Protein AF-A0AAV2Q6X7-F1 (afdb_monomer_lite)

InterPro domains:
  IPR051436 Autophagy-related EPG5 [PTHR31139] (1-118)

Organism: Meganyctiphanes norvegica (NCBI:txid48144)

Secondary structure (DSSP, 8-state):
-----HHHHHHHHHHHHHS-TTSHHHHHHHHHHHTS--SEETTEESS-HHHHHHHHHHHHHHHHHHHHHHHHHHHHHTT--------SPPPHHHHHHHHHHHHHHHTT-SGGGS-HHHHHHHHTT-

pLDDT: mean 84.69, std 15.42, range [48.25, 98.44]

Radius of gyration: 18.01 Å; chains: 1; bounding box: 45×24×52 Å

Structure (mmCIF, N/CA/C/O backbone):
data_AF-A0AAV2Q6X7-F1
#
_entry.id   AF-A0AAV2Q6X7-F1
#
loop_
_atom_site.group_PDB
_atom_site.id
_atom_site.type_symbol
_atom_site.label_atom_id
_atom_site.label_alt_id
_atom_site.label_comp_id
_atom_site.label_asym_id
_atom_site.label_entity_id
_atom_site.label_seq_id
_atom_site.pdbx_PDB_ins_code
_atom_site.Cartn_x
_atom_site.Cartn_y
_atom_site.Cartn_z
_atom_site.occupancy
_atom_site.B_iso_or_equiv
_atom_site.auth_seq_id
_atom_site.auth_comp_id
_atom_site.auth_asym_id
_atom_site.auth_atom_id
_atom_site.pdbx_PDB_model_num
ATOM 1 N N . MET A 1 1 ? -14.239 12.484 6.448 1.00 66.56 1 MET A N 1
ATOM 2 C CA . MET A 1 1 ? -13.127 11.574 6.107 1.00 66.56 1 MET A CA 1
ATOM 3 C C . MET A 1 1 ? -13.718 10.387 5.364 1.00 66.56 1 MET A C 1
ATOM 5 O O . MET A 1 1 ? -14.828 10.001 5.713 1.00 66.56 1 MET A O 1
ATOM 9 N N . TRP A 1 2 ? -13.077 9.899 4.302 1.00 81.81 2 TRP A N 1
ATOM 10 C CA . TRP A 1 2 ? -13.616 8.799 3.491 1.00 81.81 2 TRP A CA 1
ATOM 11 C C . TRP A 1 2 ? -13.304 7.449 4.147 1.00 81.81 2 TRP A C 1
ATOM 13 O O . TRP A 1 2 ? -12.182 7.236 4.596 1.00 81.81 2 TRP A O 1
ATOM 23 N N . LEU A 1 3 ? -14.303 6.568 4.212 1.00 87.62 3 LEU A N 1
ATOM 24 C CA . LEU A 1 3 ? -14.178 5.190 4.680 1.00 87.62 3 LEU A CA 1
ATOM 25 C C . LEU A 1 3 ? -14.399 4.283 3.460 1.00 87.62 3 LEU A C 1
ATOM 27 O O . LEU A 1 3 ? -15.508 4.302 2.918 1.00 87.62 3 LEU A O 1
ATOM 31 N N . PRO A 1 4 ? -13.381 3.542 2.995 1.00 88.94 4 PRO A N 1
ATOM 32 C CA . PRO A 1 4 ? -13.510 2.729 1.794 1.00 88.94 4 PRO A CA 1
ATOM 33 C C . PRO A 1 4 ? -14.449 1.545 2.035 1.00 88.94 4 PRO A C 1
ATOM 35 O O . PRO A 1 4 ? -14.397 0.891 3.082 1.00 88.94 4 PRO A O 1
ATOM 38 N N . LEU A 1 5 ? -15.290 1.255 1.046 1.00 92.19 5 LEU A N 1
ATOM 39 C CA . LEU A 1 5 ? -16.108 0.049 1.023 1.00 92.19 5 LEU A CA 1
ATOM 40 C C . LEU A 1 5 ? -15.251 -1.170 0.657 1.00 92.19 5 LEU A C 1
ATOM 42 O O . LEU A 1 5 ? -14.112 -1.064 0.194 1.00 92.19 5 LEU A O 1
ATOM 46 N N . GLU A 1 6 ? -15.807 -2.364 0.841 1.00 90.62 6 GLU A N 1
ATOM 47 C CA . GLU A 1 6 ? -15.101 -3.602 0.505 1.00 90.62 6 GLU A CA 1
ATOM 48 C C . GLU A 1 6 ? -14.750 -3.698 -0.988 1.00 90.62 6 GLU A C 1
ATOM 50 O O . GLU A 1 6 ? -13.667 -4.175 -1.340 1.00 90.62 6 GLU A O 1
ATOM 55 N N . GLU A 1 7 ? -15.636 -3.213 -1.857 1.00 93.81 7 GLU A N 1
ATOM 56 C CA . GLU A 1 7 ? -15.420 -3.143 -3.305 1.00 93.81 7 GLU A CA 1
ATOM 57 C C . GLU A 1 7 ? -14.267 -2.192 -3.650 1.00 93.81 7 GLU A C 1
ATOM 59 O O . GLU A 1 7 ? -13.390 -2.552 -4.439 1.00 93.81 7 GLU A O 1
ATOM 64 N N . ASP A 1 8 ? -14.208 -1.032 -2.984 1.00 93.88 8 ASP A N 1
ATOM 65 C CA . ASP A 1 8 ? -13.126 -0.056 -3.145 1.00 93.88 8 ASP A CA 1
ATOM 66 C C . ASP A 1 8 ? -11.781 -0.687 -2.778 1.00 93.88 8 ASP A C 1
ATOM 68 O O . ASP A 1 8 ? -10.822 -0.624 -3.550 1.00 93.88 8 ASP A O 1
ATOM 72 N N . LEU A 1 9 ? -11.711 -1.363 -1.625 1.00 94.50 9 LEU A N 1
ATOM 73 C CA . LEU A 1 9 ? -10.486 -2.043 -1.205 1.00 94.50 9 LEU A CA 1
ATOM 74 C C . LEU A 1 9 ? -10.117 -3.208 -2.111 1.00 94.50 9 LEU A C 1
ATOM 76 O O . LEU A 1 9 ? -8.936 -3.425 -2.354 1.00 94.50 9 LEU A O 1
ATOM 80 N N . SER A 1 10 ? -11.093 -3.946 -2.632 1.00 96.06 10 SER A N 1
ATOM 81 C CA . SER A 1 10 ? -10.823 -5.037 -3.573 1.00 96.06 10 SER A CA 1
ATOM 82 C C . SER A 1 10 ? -10.216 -4.503 -4.873 1.00 96.06 10 SER A C 1
ATOM 84 O O . SER A 1 10 ? -9.256 -5.079 -5.386 1.00 96.06 10 SER A O 1
ATOM 86 N N . CYS A 1 11 ? -10.714 -3.365 -5.360 1.00 97.38 11 CYS A N 1
ATOM 87 C CA . CYS A 1 11 ? -10.169 -2.665 -6.520 1.00 97.38 11 CYS A CA 1
ATOM 88 C C . CYS A 1 11 ? -8.739 -2.156 -6.262 1.00 97.38 11 CYS A C 1
ATOM 90 O O . CYS A 1 11 ? -7.820 -2.459 -7.024 1.00 97.38 11 CYS A O 1
ATOM 92 N N . VAL A 1 12 ? -8.523 -1.463 -5.139 1.00 97.06 12 VAL A N 1
ATOM 93 C CA . VAL A 1 12 ? -7.206 -0.937 -4.741 1.00 97.06 12 VAL A CA 1
ATOM 94 C C . VAL A 1 12 ? -6.188 -2.064 -4.543 1.00 97.06 12 VAL A C 1
ATOM 96 O O . VAL A 1 12 ? -5.072 -1.975 -5.057 1.00 97.06 12 VAL A O 1
ATOM 99 N N . SER A 1 13 ? -6.566 -3.149 -3.860 1.00 97.12 13 SER A N 1
ATOM 100 C CA . SER A 1 13 ? -5.713 -4.332 -3.697 1.00 97.12 13 SER A CA 1
ATOM 101 C C . SER A 1 13 ? -5.382 -4.972 -5.040 1.00 97.12 13 SER A C 1
ATOM 103 O O . SER A 1 13 ? -4.233 -5.355 -5.267 1.00 97.12 13 SER A O 1
ATOM 105 N N . HIS A 1 14 ? -6.355 -5.053 -5.953 1.00 97.94 14 HIS A N 1
ATOM 106 C CA . HIS A 1 14 ? -6.119 -5.591 -7.287 1.00 97.94 14 HIS A CA 1
ATOM 107 C C . HIS A 1 14 ? -5.095 -4.751 -8.060 1.00 97.94 14 HIS A C 1
ATOM 109 O O . HIS A 1 14 ? -4.140 -5.293 -8.619 1.00 97.94 14 HIS A O 1
ATOM 115 N N . TRP A 1 15 ? -5.251 -3.427 -8.052 1.00 98.31 15 TRP A N 1
ATOM 116 C CA . TRP A 1 15 ? -4.294 -2.523 -8.682 1.00 98.31 15 TRP A CA 1
ATOM 117 C C . TRP A 1 15 ? -2.899 -2.651 -8.076 1.00 98.31 15 TRP A C 1
ATOM 119 O O . TRP A 1 15 ? -1.922 -2.738 -8.818 1.00 98.31 15 TRP A O 1
ATOM 129 N N . LEU A 1 16 ? -2.785 -2.734 -6.751 1.00 97.56 16 LEU A N 1
ATOM 130 C CA . LEU A 1 16 ? -1.484 -2.833 -6.093 1.00 97.56 16 LEU A CA 1
ATOM 131 C C . LEU A 1 16 ? -0.753 -4.145 -6.427 1.00 97.56 16 LEU A C 1
ATOM 133 O O . LEU A 1 16 ? 0.445 -4.119 -6.712 1.00 97.56 16 LEU A O 1
ATOM 137 N N . LEU A 1 17 ? -1.476 -5.269 -6.441 1.00 97.44 17 LEU A N 1
ATOM 138 C CA . LEU A 1 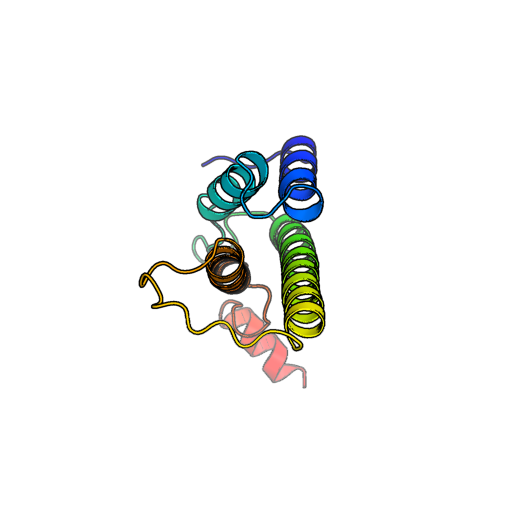17 ? -0.902 -6.605 -6.619 1.00 97.44 17 LEU A CA 1
ATOM 139 C C . LEU A 1 17 ? -0.671 -6.986 -8.082 1.00 97.44 17 LEU A C 1
ATOM 141 O O . LEU A 1 17 ? 0.314 -7.662 -8.388 1.00 97.44 17 LEU A O 1
ATOM 145 N N . TYR A 1 18 ? -1.569 -6.601 -8.990 1.00 97.00 18 TYR A N 1
ATOM 146 C CA . TYR A 1 18 ? -1.632 -7.194 -10.332 1.00 97.00 18 TYR A CA 1
ATOM 147 C C . TYR A 1 18 ? -1.284 -6.239 -11.470 1.00 97.00 18 TYR A C 1
ATOM 149 O O . TYR A 1 18 ? -1.183 -6.686 -12.611 1.00 97.00 18 TYR A O 1
ATOM 157 N N . THR A 1 19 ? -1.031 -4.962 -11.188 1.00 97.38 19 THR A N 1
ATOM 158 C CA . THR A 1 19 ? -0.576 -4.007 -12.208 1.00 97.38 19 THR A CA 1
ATOM 159 C C . THR A 1 19 ? 0.914 -3.689 -12.045 1.00 97.38 19 THR A C 1
ATOM 161 O O . THR A 1 19 ? 1.457 -3.820 -10.944 1.00 97.38 19 THR A O 1
ATOM 164 N N . PRO A 1 20 ? 1.623 -3.289 -13.119 1.00 96.00 20 PRO A N 1
ATOM 165 C CA . PRO A 1 20 ? 3.020 -2.881 -13.013 1.00 96.00 20 PRO A CA 1
ATOM 166 C C . PRO A 1 20 ? 3.192 -1.717 -12.032 1.00 96.00 20 PRO A C 1
ATOM 168 O O . PRO A 1 20 ? 2.395 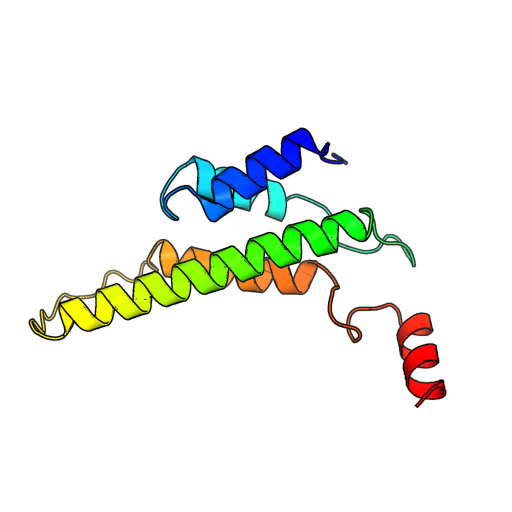-0.782 -12.033 1.00 96.00 20 PRO A O 1
ATOM 171 N N . VAL A 1 21 ? 4.282 -1.705 -11.266 1.00 95.56 21 VAL A N 1
ATOM 172 C CA . VAL A 1 21 ? 4.578 -0.648 -10.276 1.00 95.56 21 VAL A CA 1
ATOM 173 C C . VAL A 1 21 ? 4.579 0.768 -10.877 1.00 95.56 21 VAL A C 1
ATOM 175 O O . VAL A 1 21 ? 4.210 1.742 -10.219 1.00 95.56 21 VAL A O 1
ATOM 178 N N . GLY A 1 22 ? 4.993 0.890 -12.140 1.00 94.12 22 GLY A N 1
ATOM 179 C CA . GLY A 1 22 ? 5.007 2.155 -12.875 1.00 94.12 22 GLY A CA 1
ATOM 180 C C . GLY A 1 22 ? 3.661 2.569 -13.477 1.00 94.12 22 GLY A C 1
ATOM 181 O O . GLY A 1 22 ? 3.578 3.670 -14.012 1.00 94.12 22 GLY A O 1
ATOM 182 N N . SER A 1 23 ? 2.628 1.725 -13.415 1.00 97.50 23 SER A N 1
ATOM 183 C CA . SER A 1 23 ? 1.308 2.013 -13.994 1.00 97.50 23 SER A CA 1
ATOM 184 C C . SER A 1 23 ? 0.555 3.103 -13.227 1.00 97.50 23 SER A C 1
ATOM 186 O O . SER A 1 23 ? 0.834 3.365 -12.051 1.00 97.50 23 SER A O 1
ATOM 188 N N . CYS A 1 24 ? -0.416 3.732 -13.891 1.00 97.88 24 CYS A N 1
ATOM 189 C CA . CYS A 1 24 ? -1.284 4.723 -13.261 1.00 97.88 24 CYS A CA 1
ATOM 190 C C . CYS A 1 24 ? -2.128 4.088 -12.155 1.00 97.88 24 CYS A C 1
ATOM 192 O O . CYS A 1 24 ? -2.252 4.672 -11.086 1.00 97.88 24 CYS A O 1
ATOM 194 N N . GLU A 1 25 ? -2.653 2.887 -12.378 1.00 98.44 25 GLU A N 1
ATOM 195 C CA . GLU A 1 25 ? -3.467 2.120 -11.436 1.00 98.44 25 GLU A CA 1
ATOM 196 C C . GLU A 1 25 ? -2.715 1.863 -10.128 1.00 98.44 25 GLU A C 1
ATOM 198 O O . GLU A 1 25 ? -3.230 2.135 -9.043 1.00 98.44 25 GLU A O 1
ATOM 203 N N . ASN A 1 26 ? -1.460 1.414 -10.216 1.00 98.12 26 ASN A N 1
ATOM 204 C CA . ASN A 1 26 ? -0.629 1.208 -9.035 1.00 98.12 26 ASN A CA 1
ATOM 205 C C . ASN A 1 26 ? -0.350 2.528 -8.298 1.00 98.12 26 ASN A C 1
ATOM 207 O O . ASN A 1 26 ? -0.425 2.587 -7.072 1.00 98.12 26 ASN A O 1
ATOM 211 N N . GLN A 1 27 ? -0.044 3.602 -9.029 1.00 97.88 27 GLN A N 1
ATOM 212 C CA . GLN A 1 27 ? 0.165 4.926 -8.432 1.00 97.88 27 GLN A CA 1
ATOM 213 C C . GLN A 1 27 ? -1.105 5.449 -7.746 1.00 97.88 27 GLN A C 1
ATOM 215 O O . GLN A 1 27 ? -1.028 5.961 -6.631 1.00 97.88 27 GLN A O 1
ATOM 220 N N . LEU A 1 28 ? -2.271 5.269 -8.369 1.00 97.88 28 LEU A N 1
ATOM 221 C CA . LEU A 1 28 ? -3.580 5.605 -7.811 1.00 97.88 28 LEU A CA 1
ATOM 222 C C . LEU A 1 28 ? -3.853 4.815 -6.532 1.00 97.88 28 LEU A C 1
ATOM 224 O O . LEU A 1 28 ? -4.214 5.420 -5.528 1.00 97.88 28 LEU A O 1
ATOM 228 N N . ALA A 1 29 ? -3.608 3.503 -6.524 1.00 97.88 29 ALA A N 1
ATOM 229 C CA . ALA A 1 29 ? -3.743 2.681 -5.323 1.00 97.88 29 ALA A CA 1
ATOM 230 C C . ALA A 1 29 ? -2.878 3.215 -4.168 1.00 97.88 29 ALA A C 1
ATOM 232 O O . ALA A 1 29 ? -3.363 3.371 -3.048 1.00 97.88 29 ALA A O 1
ATOM 233 N N . ARG A 1 30 ? -1.618 3.570 -4.451 1.00 97.75 30 ARG A N 1
ATOM 234 C CA . ARG A 1 30 ? -0.703 4.153 -3.458 1.00 97.75 30 ARG A CA 1
ATOM 235 C C . ARG A 1 30 ? -1.172 5.505 -2.933 1.00 97.75 30 ARG A C 1
ATOM 237 O O . ARG A 1 30 ? -1.100 5.740 -1.730 1.00 97.75 30 ARG A O 1
ATOM 244 N N . LEU A 1 31 ? -1.662 6.375 -3.816 1.00 96.88 31 LEU A N 1
ATOM 245 C CA . LEU A 1 31 ? -2.215 7.676 -3.437 1.00 96.88 31 LEU A CA 1
ATOM 246 C C . LEU A 1 31 ? -3.453 7.515 -2.559 1.00 96.88 31 LEU A C 1
ATOM 248 O O . LEU A 1 31 ? -3.539 8.148 -1.515 1.00 96.88 31 LEU A O 1
ATOM 252 N N . VAL A 1 32 ? -4.381 6.647 -2.954 1.00 95.88 32 VAL A N 1
ATOM 253 C CA . VAL A 1 32 ? -5.604 6.379 -2.195 1.00 95.88 32 VAL A CA 1
ATOM 254 C C . VAL A 1 32 ? -5.262 5.882 -0.790 1.00 95.88 32 VAL A C 1
ATOM 256 O O . VAL A 1 32 ? -5.718 6.470 0.186 1.00 95.88 32 VAL A O 1
ATOM 259 N N . LEU A 1 33 ? -4.408 4.861 -0.675 1.00 96.50 33 LEU A N 1
ATOM 260 C CA . LEU A 1 33 ? -3.991 4.326 0.625 1.00 96.50 33 LEU A CA 1
ATOM 261 C C . LEU A 1 33 ? -3.192 5.343 1.451 1.00 96.50 33 LEU A C 1
ATOM 263 O O . LEU A 1 33 ? -3.366 5.409 2.663 1.00 96.50 33 LEU A O 1
ATOM 267 N N . GLY A 1 34 ? -2.348 6.160 0.819 1.00 95.44 34 GLY A N 1
ATOM 268 C CA . GLY A 1 34 ? -1.553 7.181 1.504 1.00 95.44 34 GLY A CA 1
ATOM 269 C C . GLY A 1 34 ? -2.355 8.380 2.021 1.00 95.44 34 GLY A C 1
ATOM 270 O O . GLY A 1 34 ? -1.836 9.136 2.833 1.00 95.44 34 GLY A O 1
ATOM 271 N N . GLN A 1 35 ? -3.596 8.568 1.562 1.00 94.38 35 GLN A N 1
ATOM 272 C CA . GLN A 1 35 ? -4.481 9.661 1.995 1.00 94.38 35 GLN A CA 1
ATOM 273 C C . GLN A 1 35 ? -5.538 9.211 3.017 1.00 94.38 35 GLN A C 1
ATOM 275 O O . GLN A 1 35 ? -6.315 10.032 3.509 1.00 94.38 35 GLN A O 1
ATOM 280 N N . LEU A 1 36 ? -5.595 7.915 3.330 1.00 94.06 36 LEU A N 1
ATOM 281 C CA . LEU A 1 36 ? -6.423 7.399 4.414 1.00 94.06 36 LEU A CA 1
ATOM 282 C C . LEU A 1 36 ? -5.793 7.750 5.766 1.00 94.06 36 LEU A C 1
ATOM 284 O O . LEU A 1 36 ? -4.574 7.768 5.913 1.00 94.06 36 LEU A O 1
ATOM 288 N N . ASN A 1 37 ? -6.638 8.041 6.755 1.00 93.69 37 ASN A N 1
ATOM 289 C CA . ASN A 1 37 ? -6.164 8.328 8.101 1.00 93.69 37 ASN A CA 1
ATOM 290 C C . ASN A 1 37 ? -6.025 7.028 8.889 1.00 93.69 37 ASN A C 1
ATOM 292 O O . ASN A 1 37 ? -7.016 6.487 9.375 1.00 93.69 37 ASN A O 1
ATOM 296 N N . TRP A 1 38 ? -4.795 6.546 8.994 1.00 93.88 38 TRP A N 1
ATOM 297 C CA . TRP A 1 38 ? -4.463 5.335 9.736 1.00 93.88 38 TRP A CA 1
ATOM 298 C C . TRP A 1 38 ? -4.201 5.597 11.221 1.00 93.88 38 TRP A C 1
ATOM 300 O O . TRP A 1 38 ? -4.000 4.652 11.972 1.00 93.88 38 TRP A O 1
ATOM 310 N N . ASP A 1 39 ? -4.199 6.851 11.665 1.00 91.38 39 ASP A N 1
ATOM 311 C CA . ASP A 1 39 ? -3.836 7.187 13.037 1.00 91.38 39 ASP A CA 1
ATOM 312 C C . ASP A 1 39 ? -4.978 6.957 14.035 1.00 91.38 39 ASP A C 1
ATOM 314 O O . ASP A 1 39 ? -6.091 6.530 13.707 1.00 91.38 39 ASP A O 1
ATOM 318 N N . TYR A 1 40 ? -4.675 7.242 15.298 1.00 87.44 40 TYR A N 1
ATOM 319 C CA . TYR A 1 40 ? -5.631 7.220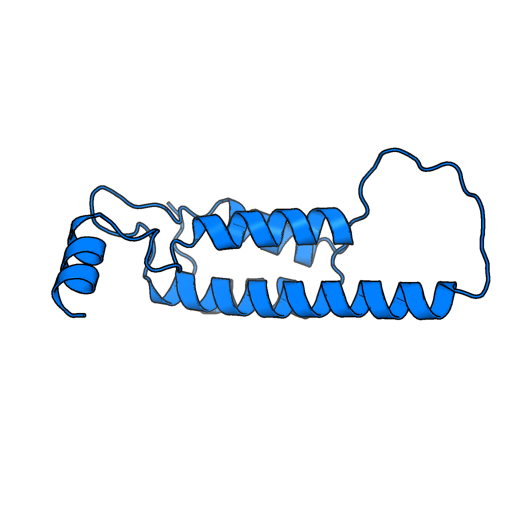 16.393 1.00 87.44 40 TYR A CA 1
ATOM 320 C C . TYR A 1 40 ? -6.324 8.581 16.553 1.00 87.44 40 TYR A C 1
ATOM 322 O O . TYR A 1 40 ? -5.689 9.631 16.463 1.00 87.44 40 TYR A O 1
ATOM 330 N N . ASP A 1 41 ? -7.612 8.557 16.885 1.00 86.56 41 ASP A N 1
ATOM 331 C CA . ASP A 1 41 ? -8.316 9.669 17.525 1.00 86.56 41 ASP A CA 1
ATOM 332 C C . ASP A 1 41 ? -8.446 9.365 19.018 1.00 86.56 41 ASP A C 1
ATOM 334 O O . ASP A 1 41 ? -9.254 8.545 19.470 1.00 86.56 41 ASP A O 1
ATOM 338 N N . GLY A 1 42 ? -7.532 9.951 19.792 1.00 85.38 42 GLY A N 1
ATOM 339 C CA . GLY A 1 42 ? -7.342 9.619 21.198 1.00 85.38 42 GLY A CA 1
ATOM 340 C C . GLY A 1 42 ? -6.838 8.186 21.374 1.00 85.38 42 GLY A C 1
ATOM 341 O O . GLY A 1 42 ? -5.658 7.911 21.182 1.00 85.38 42 GLY A O 1
ATOM 342 N N . THR A 1 43 ? -7.724 7.275 21.781 1.00 83.06 43 THR A N 1
ATOM 343 C CA . THR A 1 43 ? -7.391 5.866 22.066 1.00 83.06 43 THR A CA 1
ATOM 344 C C . THR A 1 43 ? -7.945 4.885 21.035 1.00 83.06 43 THR A C 1
ATOM 346 O O . THR A 1 43 ? -7.702 3.682 21.145 1.00 83.06 43 THR A O 1
ATOM 349 N N . GLN A 1 44 ? -8.699 5.367 20.045 1.00 86.31 44 GLN A N 1
ATOM 350 C CA . GLN A 1 44 ? -9.346 4.527 19.039 1.00 86.31 44 GLN A CA 1
ATOM 351 C C . GLN A 1 44 ? -8.744 4.780 17.663 1.00 86.31 44 GLN A C 1
ATOM 353 O O . GLN A 1 44 ? -8.430 5.914 17.325 1.00 86.31 44 GLN A O 1
ATOM 358 N N . LEU A 1 45 ? -8.587 3.721 16.869 1.00 90.12 45 LEU A N 1
ATOM 359 C CA . LEU A 1 45 ? -8.168 3.851 15.476 1.00 90.12 45 LEU A CA 1
ATOM 360 C C . LEU A 1 45 ? -9.248 4.584 14.672 1.00 90.12 45 LEU A C 1
ATOM 362 O O . LEU A 1 45 ? -10.438 4.297 14.821 1.00 90.12 45 LEU A O 1
ATOM 366 N N . MET A 1 46 ? -8.821 5.485 13.790 1.00 92.06 46 MET A N 1
ATOM 367 C CA . MET A 1 46 ? -9.710 6.220 12.882 1.00 92.06 46 MET A CA 1
ATOM 368 C C . MET A 1 46 ? -10.371 5.327 11.831 1.00 92.06 46 MET A C 1
ATOM 370 O O . MET A 1 46 ? -11.427 5.669 11.293 1.00 92.06 46 MET A O 1
ATOM 374 N N . LEU A 1 47 ? -9.757 4.179 11.544 1.00 92.88 47 LEU A N 1
ATOM 375 C CA . LEU A 1 47 ? -10.273 3.159 10.644 1.00 92.88 47 LEU A CA 1
ATOM 376 C C . LEU A 1 47 ? -10.418 1.818 11.382 1.00 92.88 47 LEU A C 1
ATOM 378 O O . LEU A 1 47 ? -9.674 1.539 12.323 1.00 92.88 47 LEU A O 1
ATOM 382 N N . PRO A 1 48 ? -11.366 0.957 10.966 1.00 92.44 48 PRO A N 1
ATOM 383 C CA . PRO A 1 48 ? -11.510 -0.375 11.542 1.00 92.44 48 PRO A CA 1
ATOM 384 C C . PRO A 1 48 ? -10.213 -1.176 11.428 1.00 92.44 48 PRO A C 1
ATOM 386 O O . PRO A 1 48 ? -9.578 -1.194 10.371 1.00 92.44 48 PRO A O 1
ATOM 389 N N . ARG A 1 49 ? -9.840 -1.888 12.494 1.00 90.81 49 ARG A N 1
ATOM 390 C CA . ARG A 1 49 ? -8.583 -2.650 12.567 1.00 90.81 49 ARG A CA 1
ATOM 391 C C . ARG A 1 49 ? -8.473 -3.701 11.455 1.00 90.81 49 ARG A C 1
ATOM 393 O O . ARG A 1 49 ? -7.382 -3.983 10.965 1.00 90.81 49 ARG A O 1
ATOM 400 N N . GLU A 1 50 ? -9.599 -4.234 10.998 1.00 91.62 50 GLU A N 1
ATOM 401 C CA . GLU A 1 50 ? -9.689 -5.154 9.864 1.00 91.62 50 GLU A CA 1
ATOM 402 C C . GLU A 1 50 ? -9.138 -4.529 8.574 1.00 91.62 50 GLU A C 1
ATOM 404 O O . GLU A 1 50 ? -8.483 -5.219 7.788 1.00 91.62 50 GLU A O 1
ATOM 409 N N . LEU A 1 51 ? -9.340 -3.220 8.371 1.00 93.81 51 LEU A N 1
ATOM 410 C CA . LEU A 1 51 ? -8.780 -2.505 7.223 1.00 93.81 51 LEU A CA 1
ATOM 411 C C . LEU A 1 51 ? -7.262 -2.409 7.318 1.00 93.81 51 LEU A C 1
ATOM 413 O O . LEU A 1 51 ? -6.582 -2.639 6.318 1.00 93.81 51 LEU A O 1
ATOM 417 N N . HIS A 1 52 ? -6.732 -2.148 8.515 1.00 94.88 52 HIS A N 1
ATOM 418 C CA . HIS A 1 52 ? -5.290 -2.109 8.741 1.00 94.88 52 HIS A CA 1
ATOM 419 C C . HIS A 1 52 ? -4.654 -3.455 8.384 1.00 94.88 52 HIS A C 1
ATOM 421 O O . HIS A 1 52 ? -3.682 -3.495 7.632 1.00 94.88 52 HIS A O 1
ATOM 427 N N . TYR A 1 53 ? -5.239 -4.569 8.840 1.00 94.38 53 TYR A N 1
ATOM 428 C CA . TYR A 1 53 ? -4.745 -5.907 8.502 1.00 94.38 53 TYR A CA 1
ATOM 429 C C . TYR A 1 53 ? -4.844 -6.214 7.006 1.00 94.38 53 TYR A C 1
ATOM 431 O O . TYR A 1 53 ? -3.871 -6.685 6.415 1.00 94.38 53 TYR A O 1
ATOM 439 N N . LYS A 1 54 ? -5.994 -5.942 6.374 1.00 95.12 54 LYS A N 1
ATOM 440 C CA . LYS A 1 54 ? -6.207 -6.234 4.946 1.00 95.12 54 LYS A CA 1
ATOM 441 C C . LYS A 1 54 ? -5.226 -5.456 4.066 1.00 95.12 54 LYS A C 1
ATOM 443 O O . LYS A 1 54 ? -4.623 -6.029 3.153 1.00 95.12 54 LYS A O 1
ATOM 448 N N . VAL A 1 55 ? -5.026 -4.172 4.361 1.00 96.81 55 VAL A N 1
ATOM 449 C CA . VAL A 1 55 ? -4.058 -3.334 3.645 1.00 96.81 55 VAL A CA 1
ATOM 450 C C . VAL A 1 55 ? -2.632 -3.775 3.950 1.00 96.81 55 VAL A C 1
ATOM 452 O O . VAL A 1 55 ? -1.860 -3.956 3.013 1.00 96.81 55 VAL A O 1
ATOM 455 N N . GLY A 1 56 ? -2.297 -4.048 5.212 1.00 97.00 56 GLY A N 1
ATOM 456 C CA . GLY A 1 56 ? -0.969 -4.523 5.603 1.00 97.00 56 GLY A CA 1
ATOM 457 C C . GLY A 1 56 ? -0.563 -5.800 4.869 1.00 97.00 56 GLY A C 1
ATOM 458 O O . GLY A 1 56 ? 0.511 -5.851 4.275 1.00 97.00 56 GLY A O 1
ATOM 459 N N . LEU A 1 57 ? -1.452 -6.796 4.814 1.00 96.88 57 LEU A N 1
ATOM 460 C CA . LEU A 1 57 ? -1.222 -8.033 4.061 1.00 96.88 57 LEU A CA 1
ATOM 461 C C . LEU A 1 57 ? -1.006 -7.762 2.567 1.00 96.88 57 LEU A C 1
ATOM 463 O O . LEU A 1 57 ? -0.033 -8.246 1.991 1.00 96.88 57 LEU A O 1
ATOM 467 N N . THR A 1 58 ? -1.866 -6.937 1.962 1.00 97.62 58 THR A N 1
ATOM 468 C CA . THR A 1 58 ? -1.761 -6.572 0.539 1.00 97.62 58 THR A CA 1
ATOM 469 C C . THR A 1 58 ? -0.429 -5.870 0.239 1.00 97.62 58 THR A C 1
ATOM 471 O O . THR A 1 58 ? 0.230 -6.166 -0.764 1.00 97.62 58 THR A O 1
ATOM 474 N N . VAL A 1 59 ? -0.007 -4.939 1.102 1.00 97.81 59 VAL A N 1
ATOM 475 C CA . VAL A 1 59 ? 1.239 -4.181 0.934 1.00 97.81 59 VAL A CA 1
ATOM 476 C C . VAL A 1 59 ? 2.456 -5.082 1.120 1.00 97.81 59 VAL A C 1
ATOM 478 O O . VAL A 1 59 ? 3.361 -5.021 0.290 1.00 97.81 59 VAL A O 1
ATOM 481 N N . VAL A 1 60 ? 2.479 -5.946 2.141 1.00 97.88 60 VAL A N 1
ATOM 482 C CA . VAL A 1 60 ? 3.575 -6.910 2.352 1.00 97.88 60 VAL A CA 1
ATOM 483 C C . VAL A 1 60 ? 3.708 -7.844 1.153 1.00 97.88 60 VAL A C 1
ATOM 485 O O . VAL A 1 60 ? 4.811 -8.026 0.634 1.00 97.88 60 VAL A O 1
ATOM 488 N N . GLU A 1 61 ? 2.599 -8.400 0.668 1.00 97.62 61 GLU A N 1
ATOM 489 C CA . GLU A 1 61 ? 2.608 -9.277 -0.503 1.00 97.62 61 GLU A CA 1
ATOM 490 C C . GLU A 1 61 ? 3.166 -8.554 -1.739 1.00 97.62 61 GLU A C 1
ATOM 492 O O . GLU A 1 61 ? 4.065 -9.067 -2.417 1.00 97.62 61 GLU A O 1
ATOM 497 N N . SER A 1 62 ? 2.713 -7.321 -1.980 1.00 97.31 62 SER A N 1
ATOM 498 C CA . SER A 1 62 ? 3.199 -6.490 -3.087 1.00 97.31 62 SER A CA 1
ATOM 499 C C . SER A 1 62 ? 4.684 -6.136 -2.933 1.00 97.31 62 SER A C 1
ATOM 501 O O . SER A 1 62 ? 5.447 -6.234 -3.894 1.00 97.31 62 SER A O 1
ATOM 503 N N . HIS A 1 63 ? 5.135 -5.783 -1.726 1.00 97.00 63 HIS A N 1
ATOM 504 C CA . HIS A 1 63 ? 6.537 -5.483 -1.420 1.00 97.00 63 HIS A CA 1
ATOM 505 C C . HIS A 1 63 ? 7.444 -6.680 -1.719 1.00 97.00 63 HIS A C 1
ATOM 507 O O . HIS A 1 63 ? 8.470 -6.552 -2.397 1.00 97.00 63 HIS A O 1
ATOM 513 N N . MET A 1 64 ? 7.048 -7.870 -1.259 1.00 96.75 64 MET A N 1
ATOM 514 C CA . MET A 1 64 ? 7.784 -9.106 -1.517 1.00 96.75 64 MET A CA 1
ATOM 515 C C . MET A 1 64 ? 7.822 -9.435 -3.011 1.00 96.75 64 MET A C 1
ATOM 517 O O . MET A 1 64 ? 8.865 -9.858 -3.515 1.00 96.75 64 MET A O 1
ATOM 521 N N . LYS A 1 65 ? 6.712 -9.228 -3.731 1.00 95.81 65 LYS A N 1
ATOM 522 C CA . LYS A 1 65 ? 6.650 -9.408 -5.186 1.00 95.81 65 LYS A CA 1
ATOM 523 C C . LYS A 1 65 ? 7.650 -8.494 -5.900 1.00 95.81 65 LYS A C 1
ATOM 525 O O . LYS A 1 65 ? 8.497 -8.999 -6.635 1.00 95.81 65 LYS A O 1
ATOM 530 N N . VAL A 1 66 ? 7.624 -7.191 -5.620 1.00 94.62 66 VAL A N 1
ATOM 531 C CA . VAL A 1 66 ? 8.534 -6.213 -6.246 1.00 94.62 66 VAL A CA 1
ATOM 532 C C . VAL A 1 66 ? 9.994 -6.517 -5.910 1.00 94.62 66 VAL A C 1
ATOM 534 O O . VAL A 1 66 ? 10.852 -6.495 -6.791 1.00 94.62 66 VAL A O 1
ATOM 537 N N . THR A 1 67 ? 10.286 -6.886 -4.663 1.00 93.62 67 THR A N 1
ATOM 538 C CA . THR A 1 67 ? 11.641 -7.280 -4.242 1.00 93.62 67 THR A CA 1
ATOM 539 C C . THR A 1 67 ? 12.164 -8.472 -5.049 1.00 93.62 67 THR A C 1
ATOM 541 O O . THR A 1 67 ? 13.312 -8.468 -5.503 1.00 93.62 67 THR A O 1
ATOM 544 N N . ARG A 1 68 ? 11.319 -9.484 -5.284 1.00 91.88 68 ARG A N 1
ATOM 545 C CA . ARG A 1 68 ? 11.677 -10.650 -6.106 1.00 91.88 68 ARG A CA 1
ATOM 546 C C . ARG A 1 68 ? 11.893 -10.276 -7.570 1.00 91.88 68 ARG A C 1
ATOM 548 O O . ARG A 1 68 ? 12.859 -10.753 -8.160 1.00 91.88 68 ARG A O 1
ATOM 555 N N . GLU A 1 69 ? 11.045 -9.425 -8.144 1.00 89.81 69 GLU A N 1
ATOM 556 C CA . GLU A 1 69 ? 11.185 -8.956 -9.531 1.00 89.81 69 GLU A CA 1
ATOM 557 C C . GLU A 1 69 ? 12.518 -8.221 -9.747 1.00 89.81 69 GLU A C 1
ATOM 559 O O . GLU A 1 69 ? 13.235 -8.497 -10.714 1.00 89.81 69 GLU A O 1
ATOM 564 N N . ILE A 1 70 ? 12.915 -7.352 -8.808 1.00 88.31 70 ILE A N 1
ATOM 565 C CA . ILE A 1 70 ? 14.221 -6.674 -8.851 1.00 88.31 70 ILE A CA 1
ATOM 566 C C . ILE A 1 70 ? 15.358 -7.697 -8.792 1.00 88.31 70 ILE A C 1
ATOM 568 O O . ILE A 1 70 ? 16.274 -7.641 -9.618 1.00 88.31 70 ILE A O 1
ATOM 572 N N . ALA A 1 71 ? 15.302 -8.648 -7.857 1.00 85.56 71 ALA A N 1
ATOM 573 C CA . ALA A 1 71 ? 16.340 -9.665 -7.714 1.00 85.56 71 ALA A CA 1
ATOM 574 C C . ALA A 1 71 ? 16.490 -10.521 -8.989 1.00 85.56 71 ALA A C 1
ATOM 576 O O . ALA A 1 71 ? 17.608 -10.759 -9.448 1.00 85.56 71 ALA A O 1
ATOM 577 N N . GLN A 1 72 ? 15.373 -10.921 -9.605 1.00 82.75 72 GLN A N 1
ATOM 578 C CA . GLN A 1 72 ? 15.356 -11.676 -10.863 1.00 82.75 72 GLN A CA 1
ATOM 579 C C . GLN A 1 72 ? 15.924 -10.862 -12.032 1.00 82.75 72 GLN A C 1
ATOM 581 O O . GLN A 1 72 ? 16.758 -11.369 -12.783 1.00 82.75 72 GLN A O 1
ATOM 586 N N . SER A 1 73 ? 15.529 -9.592 -12.167 1.00 77.06 73 SER A N 1
ATOM 587 C CA . SER A 1 73 ? 16.053 -8.710 -13.222 1.00 77.06 73 SER A CA 1
ATOM 588 C C . SER A 1 73 ? 17.564 -8.475 -13.087 1.00 77.06 73 SER A C 1
ATOM 590 O O . SER A 1 73 ? 18.289 -8.484 -14.082 1.00 77.06 73 SER A O 1
ATOM 592 N N . SER A 1 74 ? 18.053 -8.364 -11.848 1.00 70.81 74 SER A N 1
ATOM 593 C CA . SER A 1 74 ? 19.473 -8.184 -11.533 1.00 70.81 74 SER A CA 1
ATOM 594 C C . SER A 1 74 ? 20.297 -9.436 -11.854 1.00 70.81 74 SER A C 1
ATOM 596 O O . SER A 1 74 ? 21.412 -9.318 -12.357 1.00 70.81 74 SER A O 1
ATOM 598 N N . TYR A 1 75 ? 19.746 -10.636 -11.629 1.00 63.53 75 TYR A N 1
ATOM 599 C CA . TYR A 1 75 ? 20.401 -11.898 -11.996 1.00 63.53 75 TYR A CA 1
ATOM 600 C C . TYR A 1 75 ? 20.577 -12.036 -13.517 1.00 63.53 75 TYR A C 1
ATOM 602 O O . TYR A 1 75 ? 21.640 -12.444 -13.980 1.00 63.53 75 TYR A O 1
ATOM 610 N N . ILE A 1 76 ? 19.570 -11.637 -14.303 1.00 62.72 76 ILE A N 1
ATOM 611 C CA . ILE A 1 76 ? 19.635 -11.659 -15.776 1.00 62.72 76 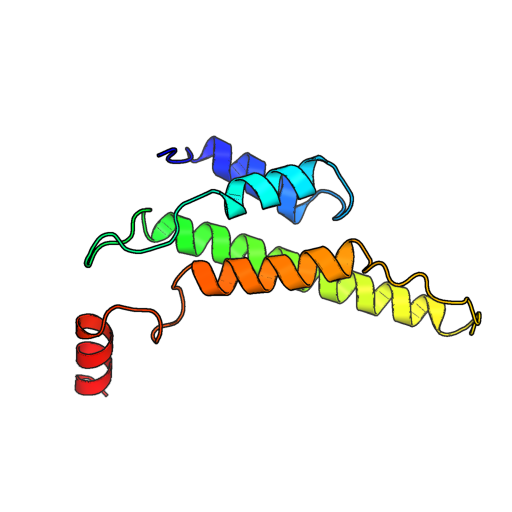ILE A CA 1
ATOM 612 C C . ILE A 1 76 ? 20.633 -10.611 -16.305 1.00 62.72 76 ILE A C 1
ATOM 614 O O . ILE A 1 76 ? 21.351 -10.870 -17.270 1.00 62.72 76 ILE A O 1
ATOM 618 N N . ALA A 1 77 ? 20.725 -9.444 -15.659 1.00 58.78 77 ALA A N 1
ATOM 619 C CA . ALA A 1 77 ? 21.637 -8.366 -16.050 1.00 58.78 77 ALA A CA 1
ATOM 620 C C . ALA A 1 77 ? 23.120 -8.631 -15.708 1.00 58.78 77 ALA A C 1
ATOM 622 O O . ALA A 1 77 ? 23.998 -7.936 -16.222 1.00 58.78 77 ALA A O 1
ATOM 623 N N . GLY A 1 78 ? 23.425 -9.656 -14.902 1.00 54.16 78 GLY A N 1
ATOM 624 C CA . GLY A 1 78 ? 24.782 -10.011 -14.463 1.00 54.16 78 GLY A CA 1
ATOM 625 C C . GLY A 1 78 ? 25.783 -10.391 -15.570 1.00 54.16 78 GLY A C 1
ATOM 626 O O . GLY A 1 78 ? 26.943 -10.653 -15.262 1.00 54.16 78 GLY A O 1
ATOM 627 N N . GLY A 1 79 ? 25.371 -10.416 -16.844 1.00 49.34 79 GLY A N 1
ATOM 628 C CA . GLY A 1 79 ? 26.241 -10.653 -18.003 1.00 49.34 79 GLY A CA 1
ATOM 629 C C . GLY A 1 79 ? 26.736 -9.397 -18.735 1.00 49.34 79 GLY A C 1
ATOM 630 O O . GLY A 1 79 ? 27.617 -9.514 -19.585 1.00 49.34 79 GLY A O 1
ATOM 631 N N . VAL A 1 80 ? 26.204 -8.203 -18.444 1.00 51.19 80 VAL A N 1
ATOM 632 C CA . VAL A 1 80 ? 26.604 -6.962 -19.132 1.00 51.19 80 VAL A CA 1
ATOM 633 C C . VAL A 1 80 ? 26.769 -5.843 -18.111 1.00 51.19 80 VAL A C 1
ATOM 635 O O . VAL A 1 80 ? 25.813 -5.175 -17.727 1.00 51.19 80 VAL A O 1
ATOM 638 N N . THR A 1 81 ? 28.005 -5.600 -17.681 1.00 50.75 81 THR A N 1
ATOM 639 C CA . THR A 1 81 ? 28.371 -4.404 -16.916 1.00 50.75 81 THR A CA 1
ATOM 640 C C . THR A 1 81 ? 28.359 -3.187 -17.840 1.00 50.75 81 THR A C 1
ATOM 642 O O . THR A 1 81 ? 29.392 -2.738 -18.334 1.00 50.75 81 THR A O 1
ATOM 645 N N . GLN A 1 82 ? 27.171 -2.643 -18.108 1.00 48.25 82 GLN A N 1
ATOM 646 C CA . GLN A 1 82 ? 27.057 -1.351 -18.774 1.00 48.25 82 GLN A CA 1
ATOM 647 C C . GLN A 1 82 ? 27.199 -0.235 -17.736 1.00 48.25 82 GLN A C 1
ATOM 649 O O . GLN A 1 82 ? 26.368 -0.054 -16.849 1.00 48.25 82 GLN A O 1
ATOM 654 N N . VAL A 1 83 ? 28.303 0.500 -17.844 1.00 54.16 83 VAL A N 1
ATOM 655 C CA . VAL A 1 83 ? 28.577 1.719 -17.087 1.00 54.16 83 VAL A CA 1
ATOM 656 C C . VAL A 1 83 ? 27.703 2.824 -17.679 1.00 54.16 83 VAL A C 1
ATOM 658 O O . VAL A 1 83 ? 28.058 3.414 -18.695 1.00 54.16 83 VAL A O 1
ATOM 661 N N . THR A 1 84 ? 26.542 3.097 -17.089 1.00 50.72 84 THR A N 1
ATOM 662 C CA . THR A 1 84 ? 25.719 4.250 -17.482 1.00 50.72 84 THR A CA 1
A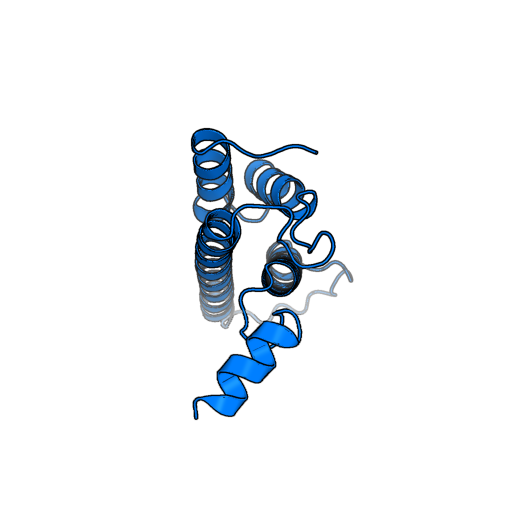TOM 663 C C . THR A 1 84 ? 25.592 5.216 -16.319 1.00 50.72 84 THR A C 1
ATOM 665 O O . THR A 1 84 ? 25.116 4.854 -15.245 1.00 50.72 84 THR A O 1
ATOM 668 N N . ALA A 1 85 ? 26.056 6.444 -16.555 1.00 50.84 85 ALA A N 1
ATOM 669 C CA . ALA A 1 85 ? 25.947 7.587 -15.662 1.00 50.84 85 ALA A CA 1
ATOM 670 C C . ALA A 1 85 ? 24.509 7.721 -15.135 1.00 50.84 85 ALA A C 1
ATOM 672 O O . ALA A 1 85 ? 23.568 7.950 -15.893 1.00 50.84 85 ALA A O 1
ATOM 673 N N . VAL A 1 86 ? 24.355 7.523 -13.828 1.00 57.03 86 VAL A N 1
ATOM 674 C CA . VAL A 1 86 ? 23.065 7.470 -13.143 1.00 57.03 86 VAL A CA 1
ATOM 675 C C . VAL A 1 86 ? 22.494 8.884 -13.055 1.00 57.03 86 VAL A C 1
ATOM 677 O O . VAL A 1 86 ? 23.017 9.734 -12.338 1.00 57.03 86 VAL A O 1
ATOM 680 N N . MET A 1 87 ? 21.401 9.143 -13.776 1.00 57.28 87 MET A N 1
ATOM 681 C CA . MET A 1 87 ? 20.476 10.204 -13.384 1.00 57.28 87 MET A CA 1
ATOM 682 C C . MET A 1 87 ? 20.008 9.906 -11.954 1.00 57.28 87 MET A C 1
ATOM 684 O O . MET A 1 87 ? 19.535 8.808 -11.687 1.00 57.28 87 MET A O 1
ATOM 688 N N . TYR A 1 88 ? 20.120 10.881 -11.052 1.00 66.06 88 TYR A N 1
ATOM 689 C CA . TYR A 1 88 ? 19.783 10.816 -9.619 1.00 66.06 88 TYR A CA 1
ATOM 690 C C . TYR A 1 88 ? 18.310 10.472 -9.283 1.00 66.06 88 TYR A C 1
ATOM 692 O O . TYR A 1 88 ? 17.882 10.662 -8.147 1.00 66.06 88 TYR A O 1
ATOM 700 N N . SER A 1 89 ? 17.503 10.013 -10.243 1.00 75.06 89 SER A N 1
ATOM 701 C CA . SER A 1 89 ? 16.092 9.708 -10.020 1.00 75.06 89 SER A CA 1
ATOM 702 C C . SER A 1 89 ? 15.918 8.243 -9.600 1.00 75.06 89 SER A C 1
ATOM 704 O O . SER A 1 89 ? 16.388 7.355 -10.317 1.00 75.06 89 SER A O 1
ATOM 706 N N . PRO A 1 90 ? 15.265 7.968 -8.456 1.00 82.00 90 PRO A N 1
ATOM 707 C CA . PRO A 1 90 ? 14.992 6.602 -8.029 1.00 82.00 90 PRO A CA 1
ATOM 708 C C . PRO A 1 90 ? 14.067 5.898 -9.026 1.00 82.00 90 PRO A C 1
ATOM 710 O O . PRO A 1 90 ? 13.139 6.501 -9.572 1.00 82.00 90 PRO A O 1
ATOM 713 N N . SER A 1 91 ? 14.299 4.605 -9.255 1.00 89.19 91 SER A N 1
ATOM 714 C CA . SER A 1 91 ? 13.436 3.814 -10.136 1.00 89.19 91 SER A CA 1
ATOM 715 C C . SER A 1 91 ? 12.013 3.702 -9.564 1.00 89.19 91 SER A C 1
ATOM 717 O O . SER A 1 91 ? 11.830 3.785 -8.344 1.00 89.19 91 SER A O 1
ATOM 719 N N . PRO A 1 92 ? 10.984 3.443 -10.395 1.00 91.69 92 PRO A N 1
ATOM 720 C CA . PRO A 1 92 ? 9.621 3.219 -9.907 1.00 91.69 92 PRO A CA 1
ATOM 721 C C . PRO A 1 92 ? 9.539 2.150 -8.809 1.00 91.69 92 PRO A C 1
ATOM 723 O O . PRO A 1 92 ? 8.770 2.296 -7.861 1.00 91.69 92 PRO A O 1
ATOM 726 N N . GLN A 1 93 ? 10.364 1.105 -8.904 1.00 93.75 93 GLN A N 1
ATOM 727 C CA . GLN A 1 93 ? 10.461 0.044 -7.909 1.00 93.75 93 GLN A CA 1
ATOM 728 C C . GLN A 1 93 ? 11.061 0.544 -6.591 1.00 93.75 93 GLN A C 1
ATOM 730 O O . GLN A 1 93 ? 10.534 0.218 -5.534 1.00 93.75 93 GLN A O 1
ATOM 735 N N . GLN A 1 94 ? 12.116 1.364 -6.627 1.00 92.00 94 GLN A N 1
ATOM 736 C CA . GLN A 1 94 ? 12.691 1.960 -5.413 1.00 92.00 94 GLN A CA 1
ATOM 737 C C . GLN A 1 94 ? 11.691 2.884 -4.712 1.00 92.00 94 GLN A C 1
ATOM 739 O O . GLN A 1 94 ? 11.519 2.791 -3.498 1.00 92.00 94 GLN A O 1
ATOM 744 N N . ILE A 1 95 ? 10.986 3.722 -5.481 1.00 94.06 95 ILE A N 1
ATOM 745 C CA . ILE A 1 95 ? 9.922 4.590 -4.958 1.00 94.06 95 ILE A CA 1
ATOM 746 C C . ILE A 1 95 ? 8.826 3.742 -4.301 1.00 94.06 95 ILE A C 1
ATOM 748 O O . ILE A 1 95 ? 8.360 4.063 -3.211 1.00 94.06 95 ILE A O 1
ATOM 752 N N . PHE A 1 96 ? 8.418 2.647 -4.947 1.00 97.19 96 PHE A N 1
ATOM 753 C CA . PHE A 1 96 ? 7.415 1.737 -4.400 1.00 97.19 96 PHE A CA 1
ATOM 754 C C . PHE A 1 96 ? 7.869 1.073 -3.102 1.00 97.19 96 PHE A C 1
ATOM 756 O O . PHE A 1 96 ? 7.091 1.029 -2.155 1.00 97.19 96 PHE A O 1
ATOM 763 N N . LEU A 1 97 ? 9.109 0.581 -3.038 1.00 96.38 97 LEU A N 1
ATOM 764 C CA . LEU A 1 97 ? 9.632 -0.058 -1.832 1.00 96.38 97 LEU A CA 1
ATOM 765 C C . LEU A 1 97 ? 9.692 0.927 -0.656 1.00 96.38 97 LEU A C 1
ATOM 767 O O . LEU A 1 97 ? 9.245 0.563 0.430 1.00 96.38 97 LEU A O 1
ATOM 771 N N . SER A 1 98 ? 10.140 2.171 -0.879 1.00 95.94 98 SER A N 1
ATOM 772 C CA . SER A 1 98 ? 10.107 3.228 0.151 1.00 95.94 98 SER A CA 1
ATOM 773 C C . SER A 1 98 ? 8.684 3.466 0.648 1.00 95.94 98 SER A C 1
ATOM 775 O O . SER A 1 98 ? 8.401 3.292 1.831 1.00 95.94 98 SER A O 1
ATOM 777 N N . TRP A 1 99 ? 7.762 3.740 -0.280 1.00 97.25 99 TRP A N 1
ATOM 778 C CA . TRP A 1 99 ? 6.355 3.979 0.039 1.00 97.25 99 TRP A CA 1
ATOM 779 C C . TRP A 1 99 ? 5.722 2.808 0.802 1.00 97.25 99 TRP A C 1
ATOM 781 O O . TRP A 1 99 ? 4.990 3.008 1.766 1.00 97.25 99 TRP A O 1
ATOM 791 N N . SER A 1 100 ? 6.007 1.571 0.389 1.00 97.19 100 SER A N 1
ATOM 792 C CA . SER A 1 100 ? 5.426 0.383 1.020 1.00 97.19 100 SER A CA 1
ATOM 793 C C . SER A 1 100 ? 5.907 0.196 2.459 1.00 97.19 100 SER A C 1
ATOM 795 O O . SER A 1 100 ? 5.173 -0.336 3.280 1.00 97.19 100 SER A O 1
ATOM 797 N N . TRP A 1 101 ? 7.118 0.648 2.782 1.00 94.44 101 TRP A N 1
ATOM 798 C CA . TRP A 1 101 ? 7.605 0.631 4.154 1.00 94.44 101 TRP A CA 1
ATOM 799 C C . TRP A 1 101 ? 6.944 1.732 4.987 1.00 94.44 101 TRP A C 1
ATOM 801 O O . TRP A 1 101 ? 6.444 1.461 6.074 1.00 94.44 101 TRP A O 1
ATOM 811 N N . GLU A 1 102 ? 6.867 2.947 4.438 1.00 95.06 102 GLU A N 1
ATOM 812 C CA . GLU A 1 102 ? 6.201 4.091 5.074 1.00 95.06 102 GLU A CA 1
ATOM 813 C C . GLU A 1 102 ? 4.747 3.766 5.437 1.00 95.06 102 GLU A C 1
ATOM 815 O O . GLU A 1 102 ? 4.338 3.953 6.582 1.00 95.06 102 GLU A O 1
ATOM 820 N N . ILE A 1 103 ? 3.978 3.209 4.494 1.00 95.69 103 ILE A N 1
ATOM 821 C CA . ILE A 1 103 ? 2.584 2.849 4.760 1.00 95.69 103 ILE A CA 1
ATOM 822 C C . ILE A 1 103 ? 2.486 1.755 5.828 1.00 95.69 103 ILE A C 1
ATOM 824 O O . ILE A 1 103 ? 1.646 1.871 6.709 1.00 95.69 103 ILE A O 1
ATOM 828 N N . LEU A 1 104 ? 3.357 0.734 5.820 1.00 94.62 104 LEU A N 1
ATOM 829 C CA . LEU A 1 104 ? 3.335 -0.330 6.832 1.00 94.62 104 LEU A CA 1
ATOM 830 C C . LEU A 1 104 ? 3.571 0.211 8.245 1.00 94.62 104 LEU A C 1
ATOM 832 O O . LEU A 1 104 ? 2.887 -0.221 9.172 1.00 94.62 104 LEU A O 1
ATOM 836 N N . CYS A 1 105 ? 4.476 1.181 8.397 1.00 91.62 105 CYS A N 1
ATOM 837 C CA . CYS A 1 105 ? 4.701 1.864 9.670 1.00 91.62 105 CYS A CA 1
ATOM 838 C C . CYS A 1 105 ? 3.482 2.681 10.125 1.00 91.62 105 CYS A C 1
ATOM 840 O O . CYS A 1 105 ? 3.234 2.783 11.320 1.00 91.62 105 CYS A O 1
ATOM 842 N N . HIS A 1 106 ? 2.693 3.230 9.200 1.00 92.12 106 HIS A N 1
ATOM 843 C CA . HIS A 1 106 ? 1.485 3.991 9.539 1.00 92.12 106 HIS A CA 1
ATOM 844 C C . HIS A 1 106 ? 0.272 3.115 9.872 1.00 92.12 106 HIS A C 1
ATOM 846 O O . HIS A 1 106 ? -0.707 3.620 10.406 1.00 92.12 106 HIS A O 1
ATOM 852 N N . LEU A 1 107 ? 0.296 1.810 9.585 1.00 91.94 107 LEU A N 1
ATOM 853 C CA . LEU A 1 107 ? -0.844 0.931 9.873 1.00 91.94 107 LEU A CA 1
ATOM 854 C C . LEU A 1 107 ? -0.934 0.502 11.348 1.00 91.94 107 LEU A C 1
ATOM 856 O O . LEU A 1 107 ? -1.890 -0.193 11.693 1.00 91.94 107 LEU A O 1
ATOM 860 N N . HIS A 1 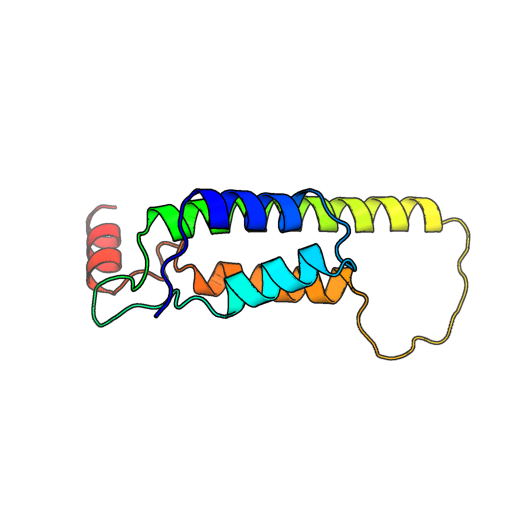108 ? 0.016 0.875 12.216 1.00 86.75 108 HIS A N 1
ATOM 861 C CA . HIS A 1 108 ? 0.004 0.554 13.658 1.00 86.75 108 HIS A CA 1
ATOM 862 C C . HIS A 1 108 ? -0.235 -0.943 13.947 1.00 86.75 108 HIS A C 1
ATOM 864 O O . HIS A 1 108 ? -0.978 -1.333 14.855 1.00 86.75 108 HIS A O 1
ATOM 870 N N . LEU A 1 109 ? 0.342 -1.807 13.104 1.00 82.38 109 LEU A N 1
ATOM 871 C CA . LEU A 1 109 ? 0.168 -3.261 13.181 1.00 82.38 109 LEU A CA 1
ATOM 872 C C . LEU A 1 109 ? 1.162 -3.927 14.133 1.00 82.38 109 LEU A C 1
ATOM 874 O O . LEU A 1 109 ? 0.918 -5.055 14.567 1.00 82.38 109 LEU A O 1
ATOM 878 N N . HIS A 1 110 ? 2.277 -3.269 14.454 1.00 79.06 110 HIS A N 1
ATOM 879 C CA . HIS A 1 110 ? 3.230 -3.804 15.415 1.00 79.06 110 HIS A CA 1
ATOM 880 C C . HIS A 1 110 ? 2.711 -3.561 16.835 1.00 79.06 110 HIS A C 1
ATOM 882 O O . HIS A 1 110 ? 2.126 -2.524 17.131 1.00 79.06 110 HIS A O 1
ATOM 888 N N . HIS A 1 111 ? 2.934 -4.513 17.744 1.00 64.44 111 HIS A N 1
ATOM 889 C CA . HIS A 1 111 ? 2.464 -4.392 19.131 1.00 64.44 111 HIS A CA 1
ATOM 890 C C . HIS A 1 111 ? 3.024 -3.161 19.860 1.00 64.44 111 HIS A C 1
ATOM 892 O O . HIS A 1 111 ? 2.372 -2.647 20.758 1.00 64.44 111 HIS A O 1
ATOM 898 N N . LEU A 1 112 ? 4.205 -2.680 19.460 1.00 61.81 112 LEU A N 1
ATOM 899 C CA . LEU A 1 112 ? 4.838 -1.484 20.025 1.00 61.81 112 LEU A CA 1
ATOM 900 C C . LEU A 1 112 ? 4.212 -0.169 19.538 1.00 61.81 112 LEU A C 1
ATOM 902 O O . LEU A 1 112 ? 4.479 0.868 20.131 1.00 61.81 112 LEU A O 1
ATOM 906 N N . ASP A 1 113 ? 3.371 -0.218 18.504 1.00 64.12 113 ASP A N 1
ATOM 907 C CA . ASP A 1 113 ? 2.673 0.951 17.953 1.00 64.12 113 ASP A CA 1
ATOM 908 C C . ASP A 1 113 ? 1.252 1.091 18.542 1.00 64.12 113 ASP A C 1
ATOM 910 O O . ASP A 1 113 ? 0.436 1.898 18.093 1.00 64.12 113 ASP A O 1
ATOM 914 N N . GLN A 1 114 ? 0.909 0.265 19.537 1.00 65.75 114 GLN A N 1
ATOM 915 C CA . GLN A 1 114 ? -0.363 0.350 20.251 1.00 65.75 114 GLN A CA 1
ATOM 916 C C . GLN A 1 114 ? -0.283 1.383 21.385 1.00 65.75 114 GLN A C 1
ATOM 918 O O . GLN A 1 114 ? 0.788 1.595 21.944 1.00 65.75 114 GLN A O 1
ATOM 923 N N . PRO A 1 115 ? -1.398 2.026 21.775 1.00 67.31 115 PRO A N 1
ATOM 924 C CA . PRO A 1 115 ? -1.397 2.951 22.905 1.00 67.31 115 PRO A CA 1
ATOM 925 C C . PRO A 1 115 ? -0.908 2.267 24.192 1.00 67.31 115 PRO A C 1
ATOM 927 O O . PRO A 1 115 ? -1.209 1.094 24.427 1.00 67.31 115 PRO A O 1
ATOM 930 N N . ASP A 1 116 ? -0.214 3.023 25.053 1.00 62.78 116 ASP A N 1
ATOM 931 C CA . ASP A 1 116 ? 0.499 2.536 26.251 1.00 62.78 116 ASP A CA 1
ATOM 932 C C . ASP A 1 116 ? -0.319 1.575 27.132 1.00 62.78 116 ASP A C 1
ATOM 934 O O . ASP A 1 116 ? 0.217 0.624 27.695 1.00 62.78 116 ASP A O 1
ATOM 938 N N . ALA A 1 117 ? -1.638 1.773 27.219 1.00 62.25 117 ALA A N 1
ATOM 939 C CA . ALA A 1 117 ? -2.534 0.905 27.983 1.00 62.25 117 ALA A CA 1
ATOM 940 C C . ALA A 1 117 ? -2.579 -0.550 27.467 1.00 62.25 117 ALA A C 1
ATOM 942 O O . ALA A 1 117 ? -2.750 -1.474 28.262 1.00 62.25 117 ALA A O 1
ATOM 943 N N . GLN A 1 118 ? -2.431 -0.766 26.157 1.00 59.59 118 GLN A N 1
ATOM 944 C CA . GLN A 1 118 ? -2.386 -2.099 25.541 1.00 59.59 118 GLN A CA 1
ATOM 945 C C . GLN A 1 118 ? -0.985 -2.713 25.632 1.00 59.59 118 GLN A C 1
ATOM 947 O O . GLN A 1 118 ? -0.861 -3.909 25.898 1.00 59.59 118 GLN A O 1
ATOM 952 N N . ILE A 1 119 ? 0.064 -1.892 25.503 1.00 60.22 119 ILE A N 1
ATOM 953 C CA . ILE A 1 119 ? 1.454 -2.327 25.704 1.00 60.22 119 ILE A CA 1
ATOM 954 C C . ILE A 1 119 ? 1.651 -2.820 27.142 1.00 60.22 119 ILE A C 1
ATOM 956 O O . ILE A 1 119 ? 2.219 -3.891 27.351 1.00 60.22 119 ILE A O 1
ATOM 960 N N . GLN A 1 120 ? 1.134 -2.089 28.133 1.00 61.06 120 GLN A N 1
ATOM 961 C CA . GLN A 1 120 ? 1.275 -2.458 29.540 1.00 61.06 120 GLN A CA 1
ATOM 962 C C . GLN A 1 120 ? 0.570 -3.784 29.862 1.00 61.06 120 GLN A C 1
ATOM 964 O O . GLN A 1 120 ? 1.152 -4.638 30.520 1.00 61.06 120 GLN A O 1
ATOM 969 N N . GLN A 1 121 ? -0.633 -4.017 29.321 1.00 62.03 121 GLN A N 1
ATOM 970 C CA . GLN A 1 121 ? -1.324 -5.305 29.478 1.00 62.03 121 GLN A CA 1
ATOM 971 C C . GLN A 1 121 ? -0.530 -6.478 28.894 1.00 62.03 121 GLN A C 1
ATOM 973 O O . GLN A 1 121 ? -0.539 -7.561 29.477 1.00 62.03 121 GLN A O 1
ATOM 978 N N . PHE A 1 122 ? 0.156 -6.280 27.766 1.00 63.25 122 PHE A N 1
ATOM 979 C CA . PHE A 1 122 ? 1.025 -7.299 27.176 1.00 63.25 122 PHE A CA 1
ATOM 980 C C . PHE A 1 122 ? 2.269 -7.566 28.036 1.00 63.25 122 PHE A C 1
ATOM 982 O O . PHE A 1 122 ? 2.619 -8.722 28.257 1.00 63.25 122 PHE A O 1
ATOM 989 N N . LEU A 1 123 ? 2.914 -6.517 28.553 1.00 68.06 123 LEU A N 1
ATOM 990 C CA . LEU A 1 123 ? 4.080 -6.652 29.435 1.00 68.06 123 LEU A CA 1
ATOM 991 C C . LEU A 1 123 ? 3.734 -7.321 30.772 1.00 68.06 123 LEU A C 1
ATOM 993 O O . LEU A 1 123 ? 4.547 -8.075 31.294 1.00 68.06 123 LEU A O 1
ATOM 997 N N . ASP A 1 124 ? 2.531 -7.087 31.296 1.00 66.12 124 ASP A N 1
ATOM 998 C CA . ASP A 1 124 ? 2.072 -7.653 32.569 1.00 66.12 124 ASP A CA 1
ATOM 999 C C . ASP A 1 124 ? 1.575 -9.113 32.443 1.00 66.12 124 ASP A C 1
ATOM 1001 O O . ASP A 1 124 ? 1.302 -9.760 33.456 1.00 66.12 124 ASP A O 1
ATOM 1005 N N . SER A 1 125 ? 1.424 -9.642 31.220 1.00 65.31 125 SER A N 1
ATOM 1006 C CA . SER A 1 125 ? 0.937 -11.009 30.952 1.00 65.31 125 SER A CA 1
ATOM 1007 C C . SER A 1 125 ? 2.006 -11.993 30.445 1.00 65.31 125 SER A C 1
ATOM 1009 O O . SER A 1 125 ? 1.667 -13.140 30.137 1.00 65.31 125 SER A O 1
ATOM 1011 N N . GLY A 1 126 ? 3.278 -11.577 30.401 1.00 52.19 126 GLY A N 1
ATOM 1012 C CA . GLY A 1 126 ? 4.452 -12.427 30.135 1.00 52.19 126 GLY A CA 1
ATOM 1013 C C . GLY A 1 126 ? 5.240 -12.767 31.395 1.00 52.19 126 GLY A C 1
ATOM 1014 O O . GLY A 1 126 ? 5.803 -13.884 31.433 1.00 52.19 126 GLY A O 1
#

Sequence (126 aa):
MWLPLEEDLSCVSHWLLYTPVGSCENQLARLVLGQLNWDYDGTQLMLPRELHYKVGLTVVESHMKVTREIAQSSYIAGGVTQVTAVMYSPSPQQIFLSWSWEILCHLHLHHLDQPDAQIQQFLDSG

Foldseek 3Di:
DDADDPVRLVQLLCLLAPPDLPDPSNVVSLVVLVPDQLDDPVQHGPYPLVVLVSVLVSLVNSLVVLVVVVVVVVVVCVVDPDDDDDDPDDDSSRVSNVSSVVSNVSNLPDQVSHPPVSVVVVVVVD